Protein AF-A0A2E6IC20-F1 (afdb_monomer_lite)

Sequence (87 aa):
MASDLSDDMIDTILDPKIWLALVAIAHAVMGIIIPTDWSKSSNKAMGGYFLLTSVTLLYAAFMMEGEEQARLALVIAGPVWVWFIIS

Radius of gyration: 16.11 Å; chains: 1; bounding box: 37×29×44 Å

Foldseek 3Di:
DVVVVVVVVVCVVPQLLVVLQVVLVVLQCVLPVPDPDPVDPVSVVSNVVSNVSSVQSNCLNPVHDDPVSVVSCCVSVVVVVVVVVVD

Structure (mmCIF, N/CA/C/O backbone):
data_AF-A0A2E6IC20-F1
#
_entry.id   AF-A0A2E6IC20-F1
#
loop_
_atom_site.group_PDB
_atom_site.id
_atom_site.type_symbol
_atom_site.label_atom_id
_atom_site.label_alt_id
_atom_site.label_comp_id
_atom_site.label_asym_id
_atom_site.label_entity_id
_atom_site.label_seq_id
_atom_site.pdbx_PDB_ins_code
_atom_site.Cartn_x
_atom_site.Cartn_y
_atom_site.Cartn_z
_atom_site.occupancy
_atom_site.B_iso_or_equiv
_atom_site.auth_seq_id
_atom_site.auth_comp_id
_atom_site.auth_asym_id
_atom_site.auth_atom_id
_atom_site.pdbx_PDB_model_num
ATOM 1 N N . MET A 1 1 ? -17.867 -19.288 25.422 1.00 70.12 1 MET A N 1
ATOM 2 C CA . MET A 1 1 ? -16.605 -20.064 25.494 1.00 70.12 1 MET A CA 1
ATOM 3 C C . MET A 1 1 ? -16.151 -20.563 24.124 1.00 70.12 1 MET A C 1
ATOM 5 O O . MET A 1 1 ? -15.228 -19.976 23.600 1.00 70.12 1 MET A O 1
ATOM 9 N N . ALA A 1 2 ? -16.755 -21.596 23.509 1.00 74.56 2 ALA A N 1
ATOM 10 C CA . ALA A 1 2 ? -16.317 -22.049 22.173 1.00 74.56 2 ALA A CA 1
ATOM 11 C C . ALA A 1 2 ? -16.690 -21.068 21.041 1.00 74.56 2 ALA A C 1
ATOM 13 O O . ALA A 1 2 ? -15.951 -20.963 20.072 1.00 74.56 2 ALA A O 1
ATOM 14 N N . SER A 1 3 ? -17.803 -20.342 21.195 1.00 78.62 3 SER A N 1
ATOM 15 C CA . SER A 1 3 ? -18.220 -19.261 20.292 1.00 78.62 3 SER A CA 1
ATOM 16 C C . SER A 1 3 ? -17.346 -18.006 20.419 1.00 78.62 3 SER A C 1
ATOM 18 O O . SER A 1 3 ? -16.949 -17.459 19.404 1.00 78.62 3 SER A O 1
ATOM 20 N N . ASP A 1 4 ? -16.961 -17.603 21.640 1.00 81.44 4 ASP A N 1
ATOM 21 C CA . ASP A 1 4 ? -16.064 -16.441 21.828 1.00 81.44 4 ASP A CA 1
ATOM 22 C C . ASP A 1 4 ? -14.715 -16.662 21.140 1.00 81.44 4 ASP A C 1
ATOM 24 O O . ASP A 1 4 ? -14.203 -15.777 20.471 1.00 81.44 4 ASP A O 1
ATOM 28 N N . LEU A 1 5 ? -14.163 -17.878 21.248 1.00 83.00 5 LEU A N 1
ATOM 29 C CA . LEU A 1 5 ? -12.892 -18.213 20.605 1.00 83.00 5 LEU A CA 1
ATOM 30 C C . LEU A 1 5 ? -12.976 -18.164 19.074 1.00 83.00 5 LEU A C 1
ATOM 32 O O . LEU A 1 5 ? -11.979 -17.852 18.426 1.00 83.00 5 LEU A O 1
ATOM 36 N N . SER A 1 6 ? -14.133 -18.493 18.484 1.00 83.19 6 SER A N 1
ATOM 37 C CA . SER A 1 6 ? -14.318 -18.342 17.039 1.00 83.19 6 SER A CA 1
ATOM 38 C C . SER A 1 6 ? -14.485 -16.882 16.636 1.00 83.19 6 SER A C 1
ATOM 40 O O . SER A 1 6 ? -13.941 -16.495 15.607 1.00 83.19 6 SER A O 1
ATOM 42 N N . ASP A 1 7 ? -15.178 -16.080 17.442 1.00 88.25 7 ASP A N 1
ATOM 43 C CA . ASP A 1 7 ? -15.410 -14.663 17.155 1.00 88.25 7 ASP A CA 1
ATOM 44 C C . ASP A 1 7 ? -14.096 -13.863 17.250 1.00 88.25 7 ASP A C 1
ATOM 46 O O . ASP A 1 7 ? -13.738 -13.174 16.296 1.00 88.25 7 ASP A O 1
ATOM 50 N N . ASP A 1 8 ? -13.285 -14.083 18.293 1.00 89.56 8 ASP A N 1
ATOM 51 C CA . ASP A 1 8 ? -11.953 -13.469 18.450 1.00 89.56 8 ASP A CA 1
ATOM 52 C C . ASP A 1 8 ? -11.009 -13.797 17.271 1.00 89.56 8 ASP A C 1
ATOM 54 O O . ASP A 1 8 ? -10.220 -12.964 16.805 1.00 89.56 8 ASP A O 1
ATOM 58 N N . MET A 1 9 ? -11.076 -15.036 16.766 1.00 89.62 9 MET A N 1
ATOM 59 C CA . MET A 1 9 ? -10.306 -15.454 15.593 1.00 89.62 9 MET A CA 1
ATOM 60 C C . MET A 1 9 ? -10.765 -14.741 14.319 1.00 89.62 9 MET A C 1
ATOM 62 O O . MET A 1 9 ? -9.925 -14.356 13.503 1.00 89.62 9 MET A O 1
ATOM 66 N N . ILE A 1 10 ? -12.076 -14.582 14.129 1.00 89.88 10 ILE A N 1
ATOM 67 C CA . ILE A 1 10 ? -12.642 -13.888 12.970 1.00 89.88 10 ILE A CA 1
ATOM 68 C C . ILE A 1 10 ? -12.276 -12.405 13.004 1.00 89.88 10 ILE A C 1
ATOM 70 O O . ILE A 1 10 ? -11.812 -11.891 11.986 1.00 89.88 10 ILE A O 1
ATOM 74 N N . ASP A 1 11 ? -12.379 -11.753 14.160 1.00 91.06 11 ASP A N 1
ATOM 75 C CA . ASP A 1 11 ? -12.003 -10.346 14.332 1.00 91.06 11 ASP A CA 1
ATOM 76 C C . ASP A 1 11 ? -10.525 -10.115 14.008 1.00 91.06 11 ASP A C 1
ATOM 78 O O . ASP A 1 11 ? -10.176 -9.178 13.290 1.00 91.06 11 ASP A O 1
ATOM 82 N N . THR A 1 12 ? -9.652 -11.026 14.446 1.00 89.94 12 THR A N 1
ATOM 83 C CA . THR A 1 12 ? -8.223 -10.965 14.117 1.00 89.94 12 THR A CA 1
ATOM 84 C C . THR A 1 12 ? -7.984 -11.140 12.616 1.00 89.94 12 THR A C 1
ATOM 86 O O . THR A 1 12 ? -7.215 -10.394 12.017 1.00 89.94 12 THR A O 1
ATOM 89 N N . ILE A 1 13 ? -8.628 -12.121 11.975 1.00 91.19 13 ILE A N 1
ATOM 90 C CA . ILE A 1 13 ? -8.451 -12.385 10.537 1.00 91.19 13 ILE A CA 1
ATOM 91 C C . ILE A 1 13 ? -8.981 -11.230 9.688 1.00 91.19 13 ILE A C 1
ATOM 93 O O . ILE A 1 13 ? -8.436 -10.971 8.618 1.00 91.19 13 ILE A O 1
ATOM 97 N N . LEU A 1 14 ? -10.037 -10.554 10.130 1.00 90.88 14 LEU A N 1
ATOM 98 C CA . LEU A 1 14 ? -10.651 -9.444 9.407 1.00 90.88 14 LEU A CA 1
ATOM 99 C C . LEU A 1 14 ? -10.041 -8.081 9.758 1.00 90.88 14 LEU A C 1
ATOM 101 O O . LEU A 1 14 ? -10.477 -7.079 9.193 1.00 90.88 14 LEU A O 1
ATOM 105 N N . ASP A 1 15 ? -9.012 -8.033 10.610 1.00 91.94 15 ASP A N 1
ATOM 106 C CA . ASP A 1 15 ? -8.312 -6.797 10.955 1.00 91.94 15 ASP A CA 1
ATOM 107 C C . ASP A 1 15 ? -7.665 -6.171 9.697 1.00 91.94 15 ASP A C 1
ATOM 109 O O . ASP A 1 15 ? -6.733 -6.747 9.107 1.00 91.94 15 ASP A O 1
ATOM 113 N N . PRO A 1 16 ? -8.106 -4.966 9.278 1.00 91.88 16 PRO A N 1
ATOM 114 C CA . PRO A 1 16 ? -7.554 -4.270 8.121 1.00 91.88 16 PRO A CA 1
ATOM 115 C C . PRO A 1 16 ? -6.042 -4.060 8.206 1.00 91.88 16 PRO A C 1
ATOM 117 O O . PRO A 1 16 ? -5.354 -4.112 7.186 1.00 91.88 16 PRO A O 1
ATOM 120 N N . LYS A 1 17 ? -5.494 -3.858 9.406 1.00 93.00 17 LYS A N 1
ATOM 121 C CA . LYS A 1 17 ? -4.064 -3.638 9.623 1.00 93.00 17 LYS A CA 1
ATOM 122 C C . LYS A 1 17 ? -3.233 -4.831 9.172 1.00 93.00 17 LYS A C 1
ATOM 124 O O . LYS A 1 17 ? -2.196 -4.641 8.532 1.00 93.00 17 LYS A O 1
ATOM 129 N N . ILE A 1 18 ? -3.685 -6.048 9.479 1.00 93.56 18 ILE A N 1
ATOM 130 C CA . ILE A 1 18 ? -2.992 -7.280 9.084 1.00 93.56 18 ILE A CA 1
ATOM 131 C C . ILE A 1 18 ? -2.986 -7.395 7.560 1.00 93.56 18 ILE A C 1
ATOM 133 O O . ILE A 1 18 ? -1.931 -7.611 6.961 1.00 93.56 18 ILE A O 1
ATOM 137 N N . TRP A 1 19 ? -4.131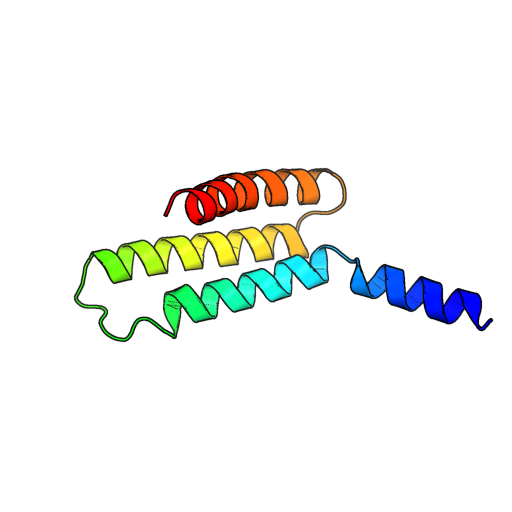 -7.166 6.919 1.00 93.75 19 TRP A N 1
ATOM 138 C CA . TRP A 1 19 ? -4.237 -7.207 5.461 1.00 93.75 19 TRP A CA 1
ATOM 139 C C . TRP A 1 19 ? -3.390 -6.140 4.772 1.00 93.75 19 TRP A C 1
ATOM 141 O O . TRP A 1 19 ? -2.655 -6.455 3.836 1.00 93.75 19 TRP A O 1
ATOM 151 N N . LEU A 1 20 ? -3.429 -4.895 5.246 1.00 94.38 20 LEU A N 1
ATOM 152 C CA . LEU A 1 20 ? -2.627 -3.806 4.689 1.00 94.38 20 LEU A CA 1
ATOM 153 C C . LEU A 1 20 ? -1.126 -4.099 4.801 1.00 94.38 20 LEU A C 1
ATOM 155 O O . LEU A 1 20 ? -0.390 -3.885 3.837 1.00 94.38 20 LEU A O 1
ATOM 159 N N . ALA A 1 21 ? -0.675 -4.650 5.931 1.00 94.31 21 ALA A N 1
ATOM 160 C CA . ALA A 1 21 ? 0.716 -5.050 6.115 1.00 94.31 21 ALA A CA 1
ATOM 161 C C . ALA A 1 21 ? 1.124 -6.194 5.168 1.00 94.31 21 ALA A C 1
ATOM 163 O O . ALA A 1 21 ? 2.162 -6.106 4.509 1.00 94.31 21 ALA A O 1
ATOM 164 N N . LEU A 1 22 ? 0.301 -7.243 5.051 1.00 94.19 22 LEU A N 1
ATOM 165 C CA . LEU A 1 22 ? 0.558 -8.368 4.144 1.00 94.19 22 LEU A CA 1
ATOM 166 C C . LEU A 1 22 ? 0.649 -7.911 2.684 1.00 94.19 22 LEU A C 1
ATOM 168 O O . LEU A 1 22 ? 1.585 -8.275 1.968 1.00 94.19 22 LEU A O 1
ATOM 172 N N . VAL A 1 23 ? -0.291 -7.072 2.248 1.00 92.88 23 VAL A N 1
ATOM 173 C CA . VAL A 1 23 ? -0.329 -6.554 0.877 1.00 92.88 23 VAL A CA 1
ATOM 174 C C . VAL A 1 23 ? 0.855 -5.623 0.609 1.00 92.88 23 VAL A C 1
ATOM 176 O O . VAL A 1 23 ? 1.441 -5.701 -0.473 1.00 92.88 23 VAL A O 1
ATOM 179 N N . ALA A 1 24 ? 1.262 -4.795 1.575 1.00 93.81 24 ALA A N 1
ATOM 180 C CA . ALA A 1 24 ? 2.446 -3.947 1.444 1.00 93.81 24 ALA A CA 1
ATOM 181 C C . ALA A 1 24 ? 3.726 -4.769 1.240 1.00 93.81 24 ALA A C 1
ATOM 183 O O . ALA A 1 24 ? 4.531 -4.455 0.364 1.00 93.81 24 ALA A O 1
ATOM 184 N N . ILE A 1 25 ? 3.897 -5.855 2.001 1.00 94.44 25 ILE A N 1
ATOM 185 C CA . ILE A 1 25 ? 5.040 -6.764 1.837 1.00 94.44 25 ILE A CA 1
ATOM 186 C C . ILE A 1 25 ? 5.008 -7.405 0.448 1.00 94.44 25 ILE A C 1
ATOM 188 O O . ILE A 1 25 ? 6.026 -7.409 -0.244 1.00 94.44 25 ILE A O 1
ATOM 192 N N . ALA A 1 26 ? 3.847 -7.893 0.006 1.00 93.38 26 ALA A N 1
ATOM 193 C CA . ALA A 1 26 ? 3.702 -8.473 -1.326 1.00 93.38 26 ALA A CA 1
ATOM 194 C C . ALA A 1 26 ? 4.094 -7.472 -2.431 1.00 93.38 26 ALA A C 1
ATOM 196 O O . ALA A 1 26 ? 4.863 -7.819 -3.325 1.00 93.38 26 ALA A O 1
ATOM 197 N N . HIS A 1 27 ? 3.648 -6.215 -2.342 1.00 90.75 27 HIS A N 1
ATOM 198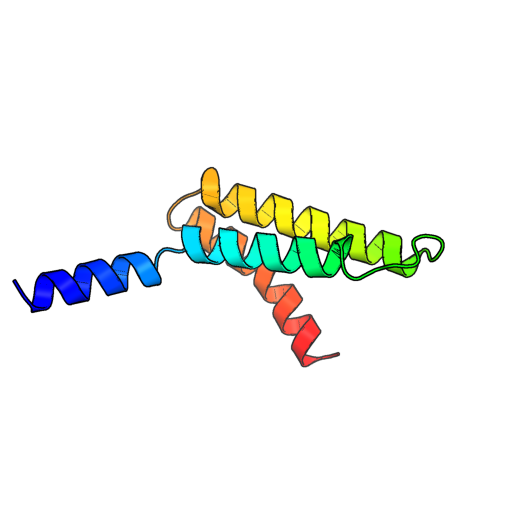 C CA . HIS A 1 27 ? 4.001 -5.170 -3.311 1.00 90.75 27 HIS A CA 1
ATOM 199 C C . HIS A 1 27 ? 5.499 -4.852 -3.303 1.00 90.75 27 HIS A C 1
ATOM 201 O O . HIS A 1 27 ? 6.097 -4.723 -4.372 1.00 90.75 27 HIS A O 1
ATOM 207 N N . ALA A 1 28 ? 6.129 -4.790 -2.128 1.00 91.81 28 ALA A N 1
ATOM 208 C CA . ALA A 1 28 ? 7.567 -4.571 -2.019 1.00 91.81 28 ALA A CA 1
ATOM 209 C C . ALA A 1 28 ? 8.363 -5.713 -2.674 1.00 91.81 28 ALA A C 1
ATOM 211 O O . ALA A 1 28 ? 9.305 -5.459 -3.426 1.00 91.81 28 ALA A O 1
ATOM 212 N N . VAL A 1 29 ? 7.955 -6.968 -2.460 1.00 91.56 29 VAL A N 1
ATOM 213 C CA . VAL A 1 29 ? 8.584 -8.139 -3.095 1.00 91.56 29 VAL A CA 1
ATOM 214 C C . VAL A 1 29 ? 8.421 -8.084 -4.616 1.00 91.56 29 VAL A C 1
ATOM 216 O O . VAL A 1 29 ? 9.411 -8.180 -5.343 1.00 91.56 29 VAL A O 1
ATOM 219 N N . MET A 1 30 ? 7.197 -7.874 -5.106 1.00 88.81 30 MET A N 1
ATOM 220 C CA . MET A 1 30 ? 6.905 -7.827 -6.544 1.00 88.81 30 MET A CA 1
ATOM 221 C C . MET A 1 30 ? 7.623 -6.671 -7.251 1.00 88.81 30 MET A C 1
ATOM 223 O O . MET A 1 30 ? 8.099 -6.833 -8.371 1.00 88.81 30 MET A O 1
ATOM 227 N N . GLY A 1 31 ? 7.713 -5.510 -6.600 1.00 84.62 31 GLY A N 1
ATOM 228 C CA . GLY A 1 31 ? 8.279 -4.295 -7.176 1.00 84.62 31 GLY A CA 1
ATOM 229 C C . GLY A 1 31 ? 9.795 -4.171 -7.085 1.00 84.62 31 GLY A C 1
ATOM 230 O O . GLY A 1 31 ? 10.384 -3.490 -7.919 1.00 84.62 31 GLY A O 1
ATOM 231 N N . ILE A 1 32 ? 10.428 -4.788 -6.082 1.00 83.94 32 ILE A N 1
ATOM 232 C CA . ILE A 1 32 ? 11.858 -4.589 -5.791 1.00 83.94 32 ILE A CA 1
ATOM 233 C C . ILE A 1 32 ? 12.669 -5.880 -5.910 1.00 83.94 32 ILE A C 1
ATOM 235 O O . ILE A 1 32 ? 13.806 -5.836 -6.369 1.00 83.94 32 ILE A O 1
ATOM 239 N N . ILE A 1 33 ? 12.123 -7.033 -5.519 1.00 83.19 33 ILE A N 1
ATOM 240 C CA . ILE A 1 33 ? 12.894 -8.287 -5.495 1.00 83.19 33 ILE A CA 1
ATOM 241 C C . ILE A 1 33 ? 12.831 -9.006 -6.845 1.00 83.19 33 ILE A C 1
ATOM 243 O O . ILE A 1 33 ? 13.841 -9.528 -7.309 1.00 83.19 33 ILE A O 1
ATOM 247 N N . ILE A 1 34 ? 11.660 -9.032 -7.488 1.00 86.31 34 ILE A N 1
ATOM 248 C CA . ILE A 1 34 ? 11.479 -9.730 -8.772 1.00 86.31 34 ILE A CA 1
ATOM 249 C C . ILE A 1 34 ? 12.213 -9.046 -9.938 1.00 86.31 34 ILE A C 1
ATOM 251 O O . ILE A 1 34 ? 12.791 -9.761 -10.762 1.00 86.31 34 ILE A O 1
ATOM 255 N N . PRO A 1 35 ? 12.231 -7.705 -10.066 1.00 85.56 35 PRO A N 1
ATOM 256 C CA . PRO A 1 35 ? 12.968 -7.066 -11.147 1.00 85.56 35 PRO A CA 1
ATOM 257 C C . PRO A 1 35 ? 14.479 -7.244 -10.958 1.00 85.56 35 PRO A C 1
ATOM 259 O O . PRO A 1 35 ? 15.076 -6.728 -10.017 1.00 85.56 35 PRO A O 1
ATOM 262 N N . THR A 1 36 ? 15.116 -7.960 -11.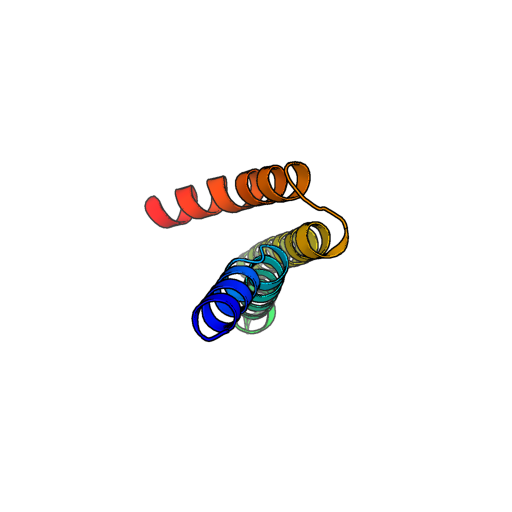884 1.00 84.62 36 THR A N 1
ATOM 263 C CA . THR A 1 36 ? 16.563 -8.242 -11.838 1.00 84.62 36 THR A CA 1
ATOM 264 C C . THR A 1 36 ? 17.389 -7.326 -12.743 1.00 84.62 36 THR A C 1
ATOM 266 O O . THR A 1 36 ? 18.594 -7.190 -12.543 1.00 84.62 36 THR A O 1
ATOM 269 N N . ASP A 1 37 ? 16.751 -6.656 -13.708 1.00 90.19 37 ASP A N 1
ATOM 270 C CA . ASP A 1 37 ? 17.397 -5.711 -14.624 1.00 90.19 37 ASP A CA 1
ATOM 271 C C . ASP A 1 37 ? 16.945 -4.275 -14.344 1.00 90.19 37 ASP A C 1
ATOM 273 O O . ASP A 1 37 ? 15.901 -3.814 -14.813 1.00 90.19 37 ASP A O 1
ATOM 277 N N . TRP A 1 38 ? 17.769 -3.553 -13.593 1.00 88.06 38 TRP A N 1
ATOM 278 C CA . TRP A 1 38 ? 17.528 -2.159 -13.231 1.00 88.06 38 TRP A CA 1
ATOM 279 C C . TRP A 1 38 ? 18.075 -1.162 -14.252 1.00 88.06 38 TRP A C 1
ATOM 281 O O . TRP A 1 38 ? 18.001 0.040 -14.017 1.00 88.06 38 TRP A O 1
ATOM 291 N N . SER A 1 39 ? 18.614 -1.599 -15.392 1.00 92.12 39 SER A N 1
ATOM 292 C CA . SER A 1 39 ? 19.003 -0.673 -16.464 1.00 92.12 39 SER A CA 1
ATOM 293 C C . SER A 1 39 ? 17.781 -0.133 -17.222 1.00 92.12 39 SER A C 1
ATOM 295 O O . SER A 1 39 ? 17.789 1.011 -17.683 1.00 92.12 39 SER A O 1
ATOM 297 N N . LYS A 1 40 ? 16.694 -0.915 -17.275 1.00 91.44 40 LYS A N 1
ATOM 298 C CA . LYS A 1 40 ? 15.443 -0.574 -17.961 1.00 91.44 40 LYS A CA 1
ATOM 299 C C . LYS A 1 40 ? 14.648 0.487 -17.203 1.00 91.44 40 LYS A C 1
ATOM 301 O O . LYS A 1 40 ? 14.300 0.314 -16.034 1.00 91.44 40 LYS A O 1
ATOM 306 N N . SER A 1 41 ? 14.288 1.566 -17.896 1.00 89.88 41 SER A N 1
ATOM 307 C CA . SER A 1 41 ? 13.461 2.647 -17.342 1.00 89.88 41 SER A CA 1
ATOM 308 C C . SER A 1 41 ? 12.085 2.161 -16.873 1.00 89.88 41 SER A C 1
ATOM 310 O O . SER A 1 41 ? 11.598 2.634 -15.849 1.00 89.88 41 SER A O 1
ATOM 312 N N . SER A 1 42 ? 11.498 1.174 -17.558 1.00 88.38 42 SER A N 1
ATOM 313 C CA . SER A 1 42 ? 10.232 0.541 -17.170 1.00 88.38 42 SER A CA 1
ATOM 314 C C . SER A 1 42 ? 10.305 -0.103 -15.787 1.00 88.38 42 SER A C 1
ATOM 316 O O . SER A 1 42 ? 9.426 0.120 -14.963 1.00 88.38 42 SER A O 1
ATOM 318 N N . ASN A 1 43 ? 11.377 -0.847 -15.502 1.00 91.31 43 ASN A N 1
ATOM 319 C CA . ASN A 1 43 ? 11.546 -1.548 -14.230 1.00 91.31 43 ASN A CA 1
ATOM 320 C C . ASN A 1 43 ? 11.765 -0.556 -13.083 1.00 91.31 43 ASN A C 1
ATOM 322 O O . ASN A 1 43 ? 11.203 -0.734 -12.008 1.00 91.31 43 ASN A O 1
ATOM 326 N N . LYS A 1 44 ? 12.498 0.539 -13.333 1.00 91.12 44 LYS A N 1
ATOM 327 C CA . LYS A 1 44 ? 12.646 1.638 -12.364 1.00 91.12 44 LYS A CA 1
ATOM 328 C C . LYS A 1 44 ? 11.312 2.315 -12.054 1.00 91.12 44 LYS A C 1
ATOM 330 O O . LYS A 1 44 ? 11.003 2.532 -10.887 1.00 91.12 44 LYS A O 1
ATOM 335 N N . ALA A 1 45 ? 10.530 2.641 -13.084 1.00 91.31 45 ALA A N 1
ATOM 336 C CA . ALA A 1 45 ? 9.228 3.281 -12.918 1.00 91.31 45 ALA A CA 1
ATOM 337 C C . ALA A 1 45 ? 8.250 2.369 -12.162 1.00 91.31 45 ALA A C 1
ATOM 339 O O . ALA A 1 45 ? 7.601 2.805 -11.214 1.00 91.31 45 ALA A O 1
ATOM 340 N N . MET A 1 46 ? 8.208 1.089 -12.533 1.00 89.31 46 MET A N 1
ATOM 341 C CA . MET A 1 46 ? 7.368 0.092 -11.879 1.00 89.31 46 MET A CA 1
ATOM 342 C C . MET A 1 46 ? 7.795 -0.138 -10.425 1.00 89.31 46 MET A C 1
ATOM 344 O O . MET A 1 46 ? 6.957 -0.087 -9.531 1.00 89.31 46 MET A O 1
ATOM 348 N N . GLY A 1 47 ? 9.094 -0.301 -10.165 1.00 92.19 47 GLY A N 1
ATOM 349 C CA . GLY A 1 47 ? 9.623 -0.446 -8.809 1.00 92.19 47 GLY A CA 1
ATOM 350 C C . GLY A 1 47 ? 9.326 0.768 -7.928 1.00 92.19 47 GLY A C 1
ATOM 351 O O . GLY A 1 47 ? 8.907 0.601 -6.787 1.00 92.19 47 GLY A O 1
ATOM 352 N N . GLY A 1 48 ? 9.447 1.986 -8.465 1.00 91.12 48 GLY A N 1
ATOM 353 C CA . GLY A 1 48 ? 9.061 3.214 -7.764 1.00 91.12 48 GLY A CA 1
ATOM 354 C C . GLY A 1 48 ? 7.570 3.262 -7.419 1.00 91.12 48 GLY A C 1
ATOM 355 O O . GLY A 1 48 ? 7.218 3.604 -6.292 1.00 91.12 48 GLY A O 1
ATOM 356 N N . TYR A 1 49 ? 6.702 2.861 -8.352 1.00 91.06 49 TYR A N 1
ATOM 357 C CA . TYR A 1 49 ? 5.262 2.753 -8.115 1.00 91.06 49 TYR A CA 1
ATOM 358 C C . TYR A 1 49 ? 4.939 1.750 -6.998 1.00 91.06 49 TYR A C 1
ATOM 360 O O . TYR A 1 49 ? 4.263 2.097 -6.033 1.00 91.06 49 TYR A O 1
ATOM 368 N N . PHE A 1 50 ? 5.480 0.531 -7.076 1.00 92.38 50 PHE A N 1
ATOM 369 C CA . PHE A 1 50 ? 5.257 -0.503 -6.063 1.00 92.38 50 PHE A CA 1
ATOM 370 C C . PHE A 1 50 ? 5.817 -0.122 -4.688 1.00 92.38 50 PHE A C 1
ATOM 372 O O . PHE A 1 50 ? 5.183 -0.406 -3.670 1.00 92.38 50 PHE A O 1
ATOM 379 N N . LEU A 1 51 ? 6.973 0.545 -4.638 1.00 92.12 51 LEU A N 1
ATOM 380 C CA . LEU A 1 51 ? 7.551 1.043 -3.392 1.00 92.12 51 LEU A CA 1
ATOM 381 C C . LEU A 1 51 ? 6.663 2.122 -2.763 1.00 92.12 51 LEU A C 1
ATOM 383 O O . LEU A 1 51 ? 6.364 2.039 -1.574 1.00 92.12 51 LEU A O 1
ATOM 387 N N . LEU A 1 52 ? 6.210 3.098 -3.559 1.00 93.19 52 LEU A N 1
ATOM 388 C CA . LEU A 1 52 ? 5.301 4.144 -3.094 1.00 93.19 52 LEU A CA 1
ATOM 389 C C . LEU A 1 52 ? 4.014 3.529 -2.538 1.00 93.19 52 LEU A C 1
ATOM 391 O O . LEU A 1 52 ? 3.661 3.812 -1.396 1.00 93.19 52 LEU A O 1
ATOM 395 N N . THR A 1 53 ? 3.379 2.622 -3.287 1.00 92.69 53 THR A N 1
ATOM 396 C CA . THR A 1 53 ? 2.186 1.893 -2.835 1.00 92.69 53 THR A CA 1
ATOM 397 C C . THR A 1 53 ? 2.444 1.149 -1.526 1.00 92.69 53 THR A C 1
ATOM 399 O O . THR A 1 53 ? 1.642 1.250 -0.603 1.00 92.69 53 THR A O 1
ATOM 402 N N . SER A 1 54 ? 3.582 0.461 -1.391 1.00 93.31 54 SER A N 1
ATOM 403 C CA . SER A 1 54 ? 3.937 -0.264 -0.161 1.00 93.31 54 SER A CA 1
ATOM 404 C C . SER A 1 54 ? 4.055 0.676 1.041 1.00 93.31 54 SER A C 1
ATOM 406 O O . SER A 1 54 ? 3.495 0.400 2.099 1.00 93.31 54 SER A O 1
ATOM 408 N N . VAL A 1 55 ? 4.733 1.818 0.881 1.00 94.50 55 VAL A N 1
ATOM 409 C CA . VAL A 1 55 ? 4.868 2.827 1.944 1.00 94.50 55 VAL A CA 1
ATOM 410 C C . VAL A 1 55 ? 3.510 3.412 2.320 1.00 94.50 55 VAL A C 1
ATOM 412 O O . VAL A 1 55 ? 3.221 3.560 3.505 1.00 94.50 55 VAL A O 1
ATOM 415 N N . THR A 1 56 ? 2.653 3.713 1.345 1.00 93.75 56 THR A N 1
ATOM 416 C CA . THR A 1 56 ? 1.324 4.265 1.629 1.00 93.75 56 THR A CA 1
ATOM 417 C C . THR A 1 56 ? 0.407 3.246 2.312 1.00 93.75 56 THR A C 1
ATOM 419 O O . THR A 1 56 ? -0.333 3.619 3.218 1.00 93.75 56 THR A O 1
ATOM 422 N N . LEU A 1 57 ? 0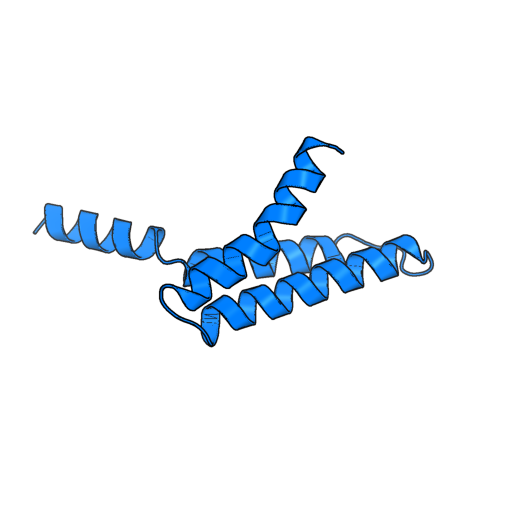.491 1.959 1.959 1.00 94.06 57 LEU A N 1
ATOM 423 C CA . LEU A 1 57 ? -0.240 0.889 2.648 1.00 94.06 57 LEU A CA 1
ATOM 424 C C . LEU A 1 57 ? 0.237 0.709 4.095 1.00 94.06 57 LEU A C 1
ATOM 426 O O . LEU A 1 57 ? -0.591 0.583 4.993 1.00 94.06 57 LEU A O 1
ATOM 430 N N . LEU A 1 58 ? 1.550 0.758 4.345 1.00 95.00 58 LEU A N 1
ATOM 431 C CA . LEU A 1 58 ? 2.089 0.728 5.711 1.00 95.00 58 LEU A CA 1
ATOM 432 C C . LEU A 1 58 ? 1.651 1.961 6.508 1.00 95.00 58 LEU A C 1
ATOM 434 O O . LEU A 1 58 ? 1.287 1.842 7.674 1.00 95.00 58 LEU A O 1
ATOM 438 N N . TYR A 1 59 ? 1.634 3.138 5.881 1.00 94.25 59 TYR A N 1
ATOM 439 C CA . TYR A 1 59 ? 1.106 4.346 6.506 1.00 94.25 59 TYR A CA 1
ATOM 440 C C . TYR A 1 59 ? -0.369 4.174 6.894 1.00 94.25 59 TYR A C 1
ATOM 442 O O . TYR A 1 59 ? -0.717 4.403 8.049 1.00 94.25 59 TYR A O 1
ATOM 450 N N . ALA A 1 60 ? -1.211 3.669 5.989 1.00 94.81 60 ALA A N 1
ATOM 451 C CA . ALA A 1 60 ? -2.605 3.356 6.295 1.00 94.81 60 ALA A CA 1
ATOM 452 C C . ALA A 1 60 ? -2.742 2.304 7.414 1.00 94.81 60 ALA A C 1
ATOM 454 O O . ALA A 1 60 ? -3.662 2.380 8.218 1.00 94.81 60 ALA A O 1
ATOM 455 N N . ALA A 1 61 ? -1.834 1.327 7.492 1.00 93.69 61 ALA A N 1
ATOM 456 C CA . ALA A 1 61 ? -1.875 0.262 8.497 1.00 93.69 61 ALA A CA 1
ATOM 457 C C . ALA A 1 61 ? -1.495 0.733 9.912 1.00 93.69 61 ALA A C 1
ATOM 459 O O . ALA A 1 61 ? -2.042 0.236 10.894 1.00 93.69 61 ALA A O 1
ATOM 460 N N . PHE A 1 62 ? -0.521 1.640 10.031 1.00 93.94 62 PHE A N 1
ATOM 461 C CA . PHE A 1 62 ? 0.061 2.023 11.324 1.00 93.94 62 PHE A CA 1
ATOM 462 C C . PHE A 1 62 ? -0.339 3.413 11.816 1.00 93.94 62 PHE A C 1
ATOM 464 O O . PHE A 1 62 ? -0.204 3.673 13.008 1.00 93.94 62 PHE A O 1
ATOM 471 N N . MET A 1 63 ? -0.779 4.299 10.921 1.00 95.31 63 MET A N 1
ATOM 472 C CA . MET A 1 63 ? -1.044 5.709 11.233 1.00 95.31 63 MET A CA 1
ATOM 473 C C . MET A 1 63 ? -2.507 6.114 11.026 1.00 95.31 63 MET A C 1
ATOM 475 O O . MET A 1 63 ? -2.836 7.279 11.231 1.00 95.31 63 MET A O 1
ATOM 479 N N . MET A 1 64 ? -3.375 5.194 10.599 1.00 94.69 64 MET A N 1
ATOM 480 C CA . MET A 1 64 ? -4.796 5.450 10.362 1.00 94.69 64 MET A CA 1
ATOM 481 C C . MET A 1 64 ? -5.649 4.327 10.931 1.00 94.69 64 MET A C 1
ATOM 483 O O . MET A 1 64 ? -5.231 3.171 10.963 1.00 94.69 64 MET A O 1
ATOM 487 N N . GLU A 1 65 ? -6.870 4.676 11.322 1.00 92.19 65 GLU A N 1
ATOM 488 C CA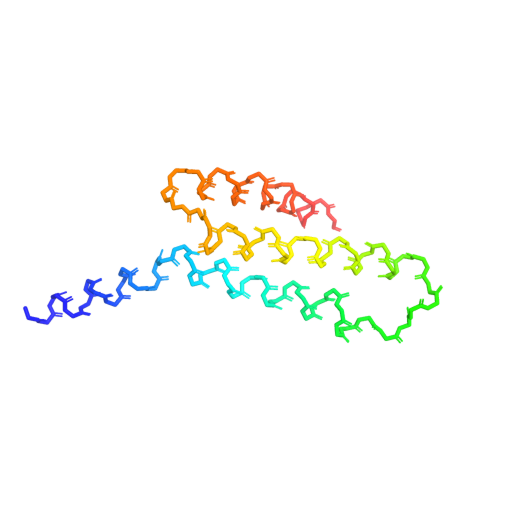 . GLU A 1 65 ? -7.852 3.748 11.875 1.00 92.19 65 GLU A CA 1
ATOM 489 C C . GLU A 1 65 ? -9.253 4.086 11.343 1.00 92.19 65 GLU A C 1
ATOM 491 O O . GLU A 1 65 ? -9.522 5.205 10.892 1.00 92.19 65 GLU A O 1
ATOM 496 N N . GLY A 1 66 ? -10.156 3.106 11.375 1.00 91.75 66 GLY A N 1
ATOM 497 C CA . GLY A 1 66 ? -11.566 3.301 11.041 1.00 91.75 66 GLY A CA 1
ATOM 498 C C . GLY A 1 66 ? -11.815 3.760 9.599 1.00 91.75 66 GLY A C 1
ATOM 499 O O . GLY A 1 66 ? -11.282 3.205 8.637 1.00 91.75 66 GLY A O 1
ATOM 500 N N . GLU A 1 67 ? -12.680 4.764 9.437 1.00 92.88 67 GLU A N 1
ATOM 501 C CA . GLU A 1 67 ? -13.160 5.197 8.119 1.00 92.88 67 GLU A CA 1
ATOM 502 C C . GLU A 1 67 ? -12.044 5.800 7.250 1.00 92.88 67 GLU A C 1
ATOM 504 O O . GLU A 1 67 ? -12.008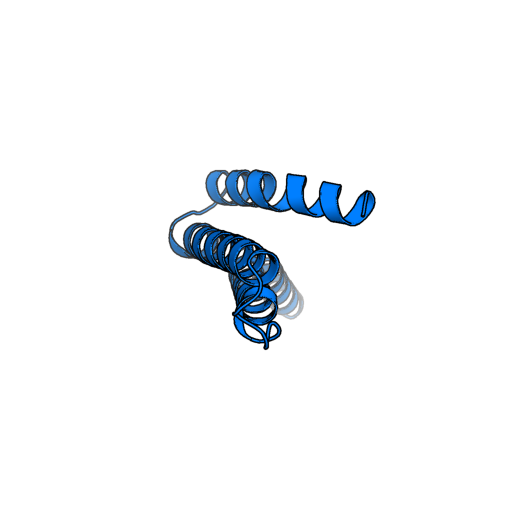 5.575 6.041 1.00 92.88 67 GLU A O 1
ATOM 509 N N . GLU A 1 68 ? -11.097 6.529 7.845 1.00 93.25 68 GLU A N 1
ATOM 510 C CA . GLU A 1 68 ? -9.989 7.141 7.101 1.00 93.25 68 GLU A CA 1
ATOM 511 C C . GLU A 1 68 ? -9.073 6.081 6.482 1.00 93.25 68 GLU A C 1
ATOM 513 O O . GLU A 1 68 ? -8.719 6.175 5.302 1.00 93.25 68 GLU A O 1
ATOM 518 N N . GLN A 1 69 ? -8.775 5.023 7.242 1.00 94.56 69 GLN A N 1
ATOM 519 C CA . GLN A 1 69 ? -8.017 3.868 6.767 1.00 94.56 69 GLN A CA 1
ATOM 520 C C . GLN A 1 69 ? -8.733 3.176 5.599 1.00 94.56 69 GLN A C 1
ATOM 522 O O . GLN A 1 69 ? -8.116 2.904 4.566 1.00 94.56 69 GLN A O 1
ATOM 527 N N . ALA A 1 70 ? -10.044 2.948 5.724 1.00 91.56 70 ALA A N 1
ATOM 528 C CA . ALA A 1 70 ? -10.846 2.320 4.676 1.00 91.56 70 ALA A CA 1
ATOM 529 C C . ALA A 1 70 ? -10.900 3.168 3.392 1.00 91.56 70 ALA A C 1
ATOM 531 O O . ALA A 1 70 ? -10.774 2.639 2.285 1.00 91.56 70 ALA A O 1
ATOM 532 N N . ARG A 1 71 ? -11.038 4.494 3.519 1.00 94.12 71 ARG A N 1
ATOM 533 C CA . ARG A 1 71 ? -11.084 5.418 2.374 1.00 94.12 71 ARG A CA 1
ATOM 534 C C . ARG A 1 71 ? -9.751 5.469 1.639 1.00 94.12 71 ARG A C 1
ATOM 536 O O . ARG A 1 71 ? -9.746 5.388 0.412 1.00 94.12 71 ARG A O 1
ATOM 543 N N . LEU A 1 72 ? -8.632 5.559 2.359 1.00 93.44 72 LEU A N 1
ATOM 544 C CA . LEU A 1 72 ? -7.312 5.552 1.729 1.00 93.44 72 LEU A CA 1
ATOM 545 C C . LEU A 1 72 ? -7.025 4.204 1.055 1.00 93.44 72 LEU A C 1
ATOM 547 O O . LEU A 1 72 ? -6.562 4.182 -0.086 1.00 93.44 72 LEU A O 1
ATOM 551 N N . ALA A 1 73 ? -7.363 3.091 1.714 1.00 91.06 73 ALA A N 1
ATOM 552 C CA . ALA A 1 73 ? -7.233 1.759 1.132 1.00 91.06 73 ALA A CA 1
ATOM 553 C C . ALA A 1 73 ? -8.029 1.635 -0.177 1.00 91.06 73 ALA A C 1
ATOM 555 O O . ALA A 1 73 ? -7.483 1.172 -1.177 1.00 91.06 73 ALA A O 1
ATOM 556 N N . LEU A 1 74 ? -9.276 2.120 -0.214 1.00 91.69 74 LEU A N 1
ATOM 557 C CA . LEU A 1 74 ? -10.108 2.126 -1.420 1.00 91.69 74 LEU A CA 1
ATOM 558 C C . LEU A 1 74 ? -9.519 2.994 -2.541 1.00 91.69 74 LEU A C 1
ATOM 560 O O . LEU A 1 74 ? -9.508 2.569 -3.694 1.00 91.69 74 LEU A O 1
ATOM 564 N N . VAL A 1 75 ? -9.028 4.197 -2.226 1.00 93.06 75 VAL A N 1
ATOM 565 C CA . VAL A 1 75 ? -8.455 5.121 -3.224 1.00 93.06 75 VAL A CA 1
ATOM 566 C C . VAL A 1 75 ? -7.212 4.533 -3.888 1.00 93.06 75 VAL A C 1
ATOM 568 O O . VAL A 1 75 ? -7.005 4.744 -5.081 1.00 93.06 75 VAL A O 1
ATOM 571 N N . ILE A 1 76 ? -6.400 3.782 -3.145 1.00 90.69 76 ILE A N 1
ATOM 572 C CA . ILE A 1 76 ? -5.202 3.131 -3.687 1.00 90.69 76 ILE A CA 1
ATOM 573 C C . ILE A 1 76 ? -5.574 1.840 -4.420 1.00 90.69 76 ILE A C 1
ATOM 575 O O . ILE A 1 76 ? -5.131 1.621 -5.546 1.00 90.69 76 ILE A O 1
ATOM 579 N N . ALA A 1 77 ? -6.404 0.991 -3.809 1.00 88.75 77 ALA A N 1
ATOM 580 C CA . ALA A 1 77 ? -6.745 -0.320 -4.355 1.00 88.75 77 ALA A CA 1
ATOM 581 C C . ALA A 1 77 ? -7.681 -0.240 -5.569 1.00 88.75 77 ALA A C 1
ATOM 583 O O . ALA A 1 77 ? -7.557 -1.052 -6.482 1.00 88.75 77 ALA A O 1
ATOM 584 N N . GLY A 1 78 ? -8.598 0.730 -5.608 1.00 90.12 78 GLY A N 1
ATOM 585 C CA . GLY A 1 78 ? -9.600 0.872 -6.665 1.00 90.12 78 GLY A CA 1
ATOM 586 C C . GLY A 1 78 ? -8.987 0.980 -8.067 1.00 90.12 78 GLY A C 1
ATOM 587 O O . GLY A 1 78 ? -9.277 0.135 -8.914 1.00 90.12 78 GLY A O 1
ATOM 588 N N . PRO A 1 79 ? -8.100 1.957 -8.331 1.00 89.81 79 PRO A N 1
ATOM 589 C CA . PRO A 1 79 ? -7.422 2.082 -9.620 1.00 89.81 79 PRO A CA 1
ATOM 590 C C . PRO A 1 79 ? -6.563 0.864 -9.984 1.00 89.81 79 PRO A C 1
ATOM 592 O O . PRO A 1 79 ? -6.530 0.476 -11.149 1.00 89.81 79 PRO A O 1
ATOM 595 N N . VAL A 1 80 ? -5.900 0.236 -9.004 1.00 85.81 80 VAL A N 1
ATOM 596 C CA . VAL A 1 80 ? -5.088 -0.978 -9.220 1.00 85.81 80 VAL A CA 1
ATOM 597 C C . VAL A 1 80 ? -5.960 -2.143 -9.686 1.00 85.81 80 VAL A C 1
ATOM 599 O O . VAL A 1 80 ? -5.619 -2.829 -10.645 1.00 85.81 80 VAL A O 1
ATOM 602 N N . TRP A 1 81 ? -7.119 -2.333 -9.056 1.00 86.06 81 TRP A N 1
ATOM 603 C CA . TRP A 1 81 ? -8.092 -3.346 -9.460 1.00 86.06 81 TRP A CA 1
ATOM 604 C C . TRP A 1 81 ? -8.627 -3.113 -10.870 1.00 86.06 81 TRP A C 1
ATOM 606 O O . TRP A 1 81 ? -8.703 -4.050 -11.660 1.00 86.06 81 TRP A O 1
ATOM 616 N N . VAL A 1 82 ? -8.967 -1.865 -11.202 1.00 92.62 82 VAL A N 1
ATOM 617 C CA . VAL A 1 82 ? -9.400 -1.500 -12.559 1.00 92.62 82 VAL A CA 1
ATOM 618 C C . VAL A 1 82 ? -8.305 -1.818 -13.573 1.00 92.62 82 VAL A C 1
ATOM 620 O O . VAL A 1 82 ? -8.595 -2.378 -14.628 1.00 92.62 82 VAL A O 1
ATOM 623 N N . TRP A 1 83 ? -7.049 -1.512 -13.244 1.00 85.12 83 TRP A N 1
ATOM 624 C CA . TRP A 1 83 ? -5.920 -1.837 -14.104 1.00 85.12 83 TRP A CA 1
ATOM 625 C C . TRP A 1 83 ? -5.804 -3.350 -14.344 1.00 85.12 83 TRP A C 1
ATOM 627 O O . TRP A 1 83 ? -5.749 -3.735 -15.507 1.00 85.12 83 TRP A O 1
ATOM 637 N N . PHE A 1 84 ? -5.886 -4.193 -13.305 1.00 80.69 84 PHE A N 1
ATOM 638 C CA . PHE A 1 84 ? -5.850 -5.660 -13.451 1.00 80.69 84 PHE A CA 1
ATOM 639 C C . PHE A 1 84 ? -6.983 -6.245 -14.302 1.00 80.69 84 PHE A C 1
ATOM 641 O O . PHE A 1 84 ? -6.801 -7.298 -14.902 1.00 80.69 84 PHE A O 1
ATOM 648 N N . ILE A 1 85 ? -8.156 -5.607 -14.343 1.00 92.81 85 ILE A N 1
ATOM 649 C CA . ILE A 1 85 ? -9.287 -6.082 -15.157 1.00 92.81 85 ILE A CA 1
ATOM 650 C C . ILE A 1 85 ? -9.080 -5.765 -16.645 1.00 92.81 85 ILE A C 1
ATOM 652 O O . ILE A 1 85 ? -9.564 -6.499 -17.504 1.00 92.81 85 ILE A O 1
ATOM 656 N N . ILE A 1 86 ? -8.414 -4.650 -16.953 1.00 94.19 86 ILE A N 1
ATOM 657 C CA . ILE A 1 86 ? -8.273 -4.142 -18.325 1.00 94.19 86 ILE A CA 1
ATOM 658 C C . ILE A 1 86 ? -6.986 -4.653 -18.998 1.00 94.19 86 ILE A C 1
ATOM 660 O O . ILE A 1 86 ? -6.948 -4.737 -20.226 1.00 94.19 86 ILE A O 1
ATOM 664 N N . SER A 1 87 ? -5.938 -4.951 -18.222 1.00 80.25 87 SER A N 1
ATOM 665 C CA . SER A 1 87 ? -4.638 -5.462 -18.692 1.00 80.25 87 SER A CA 1
ATOM 666 C C . SER A 1 87 ? -4.656 -6.949 -19.022 1.00 80.25 87 SER A C 1
ATOM 668 O O . SER A 1 87 ? -4.057 -7.317 -20.055 1.00 80.25 87 SER A O 1
#

pLDDT: mean 90.18, std 4.67, range [70.12, 95.31]

Secondary structure (DSSP, 8-state):
-HHHHHHHHHHHHT-HHHHHHHHHHHHHIIIIIS---TTSHHHHHHHHHHHHHHHHHHHHHHH--HHHHHHHHHHHHHHHHHHHHH-